Protein AF-A0A534L011-F1 (afdb_monomer)

Foldseek 3Di:
DDDDPPCPDDPDFPDDPVLCVVLCLQWAALDDDPVCVVQFDDADPVSITGGDRVVVRVVLLVVLLVLLVDQQALAEEEAADLLLLQLSVVLNVLSVHHYDRHDDDPCLDPPPPDPNNDPRNPDYDDDDDPTSLSSLVSSLSSSQSNCVSNVVDVDPVPSPDDSVSSGRDD

pLDDT: mean 78.32, std 14.65, range [31.16, 92.25]

Radius of gyration: 17.61 Å; Cα contacts (8 Å, |Δi|>4): 223; chains: 1; bounding box: 36×36×62 Å

Secondary structure (DSSP, 8-state):
-----------S-SS-HHHHHHTTTTB--S---GGGGGGEEEE-TTSPEEEPHHHHHHHHHHHHHHHTTS-GGGEEEEE-SHHHHHHHHHHHHHHT-EEEESPPPTTTTT-TTSTT------EE-----S-HHHHHHHHHHHHHHHHHHTTS--STTS----HHHHSPP-

Nearest PDB structures (foldseek):
  7zai-assembly1_B  TM=9.310E-01  e=1.476E-15  Pyrococcus abyssi GE5
  6tmf-assembly1_B  TM=9.357E-01  e=4.660E-15  Thermococcus celer Vu 13 = JCM 8558
  6th6-assembly1_Ab  TM=9.345E-01  e=8.058E-15  Thermococcus kodakarensis KOD1
  1vi6-assembly2_C  TM=8.770E-01  e=7.222E-15  Archaeoglobus fulgidus
  8hl3-assembly1_AS2P  TM=8.915E-01  e=1.241E-12  Sulfolobus acidocaldarius DSM 639

Mean predicted aligned error: 8.72 Å

Solvent-accessible surface area (backbone atoms only — not comparable to full-atom values): 10069 Å² total; per-residue (Å²): 133,88,78,80,82,80,85,71,89,72,88,73,71,96,56,66,66,67,56,46,60,72,34,45,64,37,64,58,51,75,75,84,58,82,88,51,53,86,49,50,67,49,74,46,95,89,49,34,33,28,42,40,62,71,61,50,49,53,49,49,54,52,51,13,55,54,56,40,76,52,63,39,75,31,30,41,42,61,21,64,50,74,53,38,24,48,21,45,50,52,39,18,64,74,60,54,28,42,67,46,67,33,86,81,61,88,44,36,78,78,35,84,88,44,94,70,42,51,80,70,66,80,45,76,64,87,77,85,69,96,42,47,50,27,39,7,46,52,41,48,51,41,44,53,44,24,36,42,60,61,64,79,41,94,53,84,81,77,60,85,77,55,54,70,77,25,36,45,79,134

Sequence (170 aa):
MMQEEEQTGVQGLLVPEDVYLTSGVHIGTQQKSADMKPFIYKVRIDGLYVLDIKKTDTRIREAAKFLARFKPENILVVAARQYGQKPARLFAKNLGAKVLAGRFVPGTLTNPNLPEFMDDVDLVVPTNNKGRRALATVYWLLTREVLKARGAVKSDEEFTFTIDDYEASL

Structure (mmCIF, N/CA/C/O backbone):
data_AF-A0A534L011-F1
#
_entry.id   AF-A0A534L011-F1
#
loop_
_atom_site.group_PDB
_atom_site.id
_atom_site.type_symbol
_atom_site.label_atom_id
_atom_site.label_alt_id
_atom_site.label_comp_id
_atom_site.label_asym_id
_atom_site.label_entity_id
_atom_site.label_seq_id
_atom_site.pdbx_PDB_ins_code
_atom_site.Cartn_x
_atom_site.Cartn_y
_atom_site.Cartn_z
_atom_site.occupancy
_atom_site.B_iso_or_equiv
_atom_site.auth_seq_id
_atom_site.auth_comp_id
_atom_site.auth_asym_id
_atom_site.auth_atom_id
_atom_site.pdbx_PDB_model_num
ATOM 1 N N . MET A 1 1 ? -15.448 -6.230 -36.939 1.00 34.44 1 MET A N 1
ATOM 2 C CA . MET A 1 1 ? -16.449 -6.856 -36.053 1.00 34.44 1 MET A CA 1
ATOM 3 C C . MET A 1 1 ? -15.715 -7.395 -34.845 1.00 34.44 1 MET A C 1
ATOM 5 O O . MET A 1 1 ? -14.779 -8.150 -35.061 1.00 34.44 1 MET A O 1
ATOM 9 N N . MET A 1 2 ? -16.177 -6.998 -33.651 1.00 37.44 2 MET A N 1
ATOM 10 C CA . MET A 1 2 ? -15.820 -7.509 -32.314 1.00 37.44 2 MET A CA 1
ATOM 11 C C . MET A 1 2 ? -14.373 -7.184 -31.880 1.00 37.44 2 MET A C 1
ATOM 13 O O . MET A 1 2 ? -13.433 -7.504 -32.592 1.00 37.44 2 MET A O 1
ATOM 17 N N . GLN A 1 3 ? -14.097 -6.523 -30.756 1.00 31.53 3 GLN A N 1
ATOM 18 C CA . GLN A 1 3 ? -14.821 -6.395 -29.479 1.00 31.53 3 GLN A CA 1
ATOM 19 C C . GLN A 1 3 ? -14.619 -4.950 -28.974 1.00 31.53 3 GLN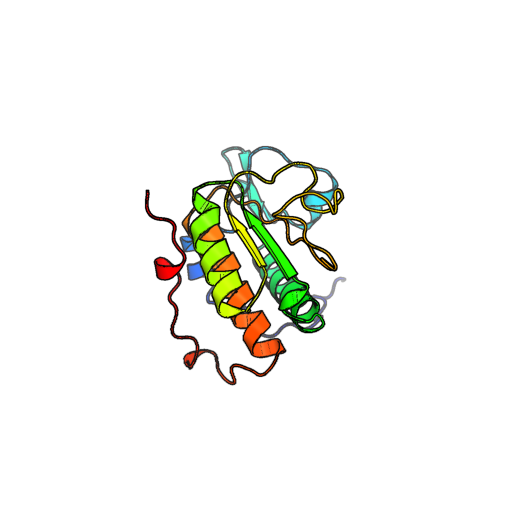 A C 1
ATOM 21 O O . GLN A 1 3 ? -13.497 -4.454 -28.973 1.00 31.53 3 GLN A O 1
ATOM 26 N N . GLU A 1 4 ? -15.677 -4.149 -28.841 1.00 31.16 4 GLU A N 1
ATOM 27 C CA . GLU A 1 4 ? -16.320 -3.868 -27.544 1.00 31.16 4 GLU A CA 1
ATOM 28 C C . GLU A 1 4 ? -15.291 -3.581 -26.443 1.00 31.16 4 GLU A C 1
ATOM 30 O O . GLU A 1 4 ? -14.843 -4.473 -25.727 1.00 31.16 4 GLU A O 1
ATOM 35 N N . GLU A 1 5 ? -14.908 -2.304 -26.328 1.00 34.19 5 GLU A N 1
ATOM 36 C CA . GLU A 1 5 ? -14.330 -1.781 -25.096 1.00 34.19 5 GLU A CA 1
ATOM 37 C C . GLU A 1 5 ? -15.369 -1.974 -23.992 1.00 34.19 5 GLU A C 1
ATOM 39 O O . GLU A 1 5 ? -16.386 -1.281 -23.934 1.00 34.19 5 GLU A O 1
ATOM 44 N N . GLU A 1 6 ? -15.121 -2.966 -23.146 1.00 32.94 6 GLU A N 1
ATOM 45 C CA . GLU A 1 6 ? -15.883 -3.226 -21.937 1.00 32.94 6 GLU A CA 1
ATOM 46 C C . GLU A 1 6 ? -15.827 -1.974 -21.048 1.00 32.94 6 GLU A C 1
ATOM 48 O O . GLU A 1 6 ? -14.868 -1.714 -20.318 1.00 32.94 6 GLU A O 1
ATOM 53 N N . GLN A 1 7 ? -16.879 -1.161 -21.137 1.00 33.47 7 GLN A N 1
ATOM 54 C CA . GLN A 1 7 ? -17.210 -0.134 -20.162 1.00 33.47 7 GLN A CA 1
ATOM 55 C C . GLN A 1 7 ? -17.638 -0.821 -18.859 1.00 33.47 7 GLN A C 1
ATOM 57 O O . GLN A 1 7 ? -18.815 -0.877 -18.518 1.00 33.47 7 GLN A O 1
ATOM 62 N N . THR A 1 8 ? -16.679 -1.339 -18.097 1.00 32.38 8 THR A N 1
ATOM 63 C CA . THR A 1 8 ? -16.885 -1.651 -16.679 1.00 32.38 8 THR A CA 1
ATOM 64 C C . THR A 1 8 ? -16.285 -0.515 -15.867 1.00 32.38 8 THR A C 1
ATOM 66 O O . THR A 1 8 ? -15.074 -0.298 -15.861 1.00 32.38 8 THR A O 1
ATOM 69 N N . GLY A 1 9 ? -17.165 0.286 -15.271 1.00 34.78 9 GLY A N 1
ATOM 70 C CA . GLY A 1 9 ? -16.861 1.633 -14.819 1.00 34.78 9 GLY A CA 1
ATOM 71 C C . GLY A 1 9 ? -15.813 1.732 -13.713 1.00 34.78 9 GLY A C 1
ATOM 72 O O . GLY A 1 9 ? -15.981 1.185 -12.627 1.00 34.78 9 GLY A O 1
ATOM 73 N N . VAL A 1 10 ? -14.810 2.577 -13.958 1.00 39.94 10 VAL A N 1
ATOM 74 C CA . VAL A 1 10 ? -14.165 3.398 -12.932 1.00 39.94 10 VAL A CA 1
ATOM 75 C C . VAL A 1 10 ? -13.888 4.778 -13.543 1.00 39.94 10 VAL A C 1
ATOM 77 O O . VAL A 1 10 ? -13.119 4.909 -14.491 1.00 39.94 10 VAL A O 1
ATOM 80 N N . GLN A 1 11 ? -14.557 5.808 -13.017 1.00 50.12 11 GLN A N 1
ATOM 81 C CA . GLN A 1 11 ? -14.254 7.219 -13.277 1.00 50.12 11 GLN A CA 1
ATOM 82 C C . GLN A 1 11 ? -12.802 7.523 -12.894 1.00 50.12 11 GLN A C 1
ATOM 84 O O . GLN A 1 11 ? -12.472 7.387 -11.714 1.00 50.12 11 GLN A O 1
ATOM 89 N N . GLY A 1 12 ? -12.005 7.981 -13.868 1.00 70.56 12 GLY A N 1
ATOM 90 C CA . GLY A 1 12 ? -10.705 8.638 -13.679 1.00 70.56 12 GLY A CA 1
ATOM 91 C C . GLY A 1 12 ? -9.622 7.823 -12.956 1.00 70.56 12 GLY A C 1
ATOM 92 O O . GLY A 1 12 ? -9.888 6.863 -12.238 1.00 70.56 12 GLY A O 1
ATOM 93 N N . LEU A 1 13 ? -8.362 8.222 -13.129 1.00 78.69 13 LEU A N 1
ATOM 94 C CA . LEU A 1 13 ? -7.280 7.781 -12.242 1.00 78.69 13 LEU A CA 1
ATOM 95 C C . LEU A 1 13 ? -7.417 8.495 -10.886 1.00 78.69 13 LEU A C 1
ATOM 97 O O . LEU A 1 13 ? -7.843 9.650 -10.846 1.00 78.69 13 LEU A O 1
ATOM 101 N N . LEU A 1 14 ? -7.020 7.852 -9.780 1.00 79.62 14 LEU A N 1
ATOM 102 C CA . LEU A 1 14 ? -7.016 8.468 -8.440 1.00 79.62 14 LEU A CA 1
ATOM 103 C C . LEU A 1 14 ? -6.107 9.704 -8.344 1.00 79.62 14 LEU A C 1
ATOM 105 O O . LEU A 1 14 ? -6.278 10.535 -7.448 1.00 79.62 14 LEU A O 1
ATOM 109 N N . VAL A 1 15 ? -5.102 9.769 -9.214 1.00 84.19 15 VAL A N 1
ATOM 110 C CA . VAL A 1 15 ? -4.083 10.817 -9.332 1.00 84.19 15 VAL A CA 1
ATOM 111 C C . VAL A 1 15 ? -3.687 10.914 -10.810 1.00 84.19 15 VAL A C 1
ATOM 113 O O . VAL A 1 15 ? -3.763 9.894 -11.502 1.00 84.19 15 VAL A O 1
ATOM 116 N N . PRO A 1 16 ? -3.246 12.083 -11.315 1.00 87.69 16 PRO A N 1
ATOM 117 C CA . PRO A 1 16 ? -2.699 12.196 -12.664 1.00 87.69 16 PRO A CA 1
ATOM 118 C C . PRO A 1 16 ? -1.641 11.130 -12.979 1.00 87.69 16 PRO A C 1
ATOM 120 O O . PRO A 1 16 ? -0.833 10.758 -12.122 1.00 87.69 16 PRO A O 1
ATOM 123 N N . GLU A 1 17 ? -1.627 10.661 -14.228 1.00 84.81 17 GLU A N 1
ATOM 124 C CA . GLU A 1 17 ? -0.711 9.611 -14.696 1.00 84.81 17 GLU A CA 1
ATOM 125 C C . GLU A 1 17 ? 0.763 9.985 -14.466 1.00 84.81 17 GLU A C 1
ATOM 127 O O . GLU A 1 17 ? 1.568 9.140 -14.070 1.00 84.81 17 GLU A O 1
ATOM 132 N N . ASP A 1 18 ? 1.089 11.272 -14.588 1.00 85.81 18 ASP A N 1
ATOM 133 C CA . ASP A 1 18 ? 2.429 11.821 -14.368 1.00 85.81 18 ASP A CA 1
ATOM 134 C C . ASP A 1 18 ? 2.991 11.498 -12.980 1.00 85.81 18 ASP A C 1
ATOM 136 O O . ASP A 1 18 ? 4.191 11.252 -12.835 1.00 85.81 18 ASP A O 1
ATOM 140 N N . VAL A 1 19 ? 2.142 11.435 -11.950 1.00 86.69 19 VAL A N 1
ATOM 141 C CA . VAL A 1 19 ? 2.580 11.102 -10.587 1.00 86.69 19 VAL A CA 1
ATOM 142 C C . VAL A 1 19 ? 2.937 9.621 -10.490 1.00 86.69 19 VAL A C 1
ATOM 144 O O . VAL A 1 19 ? 3.980 9.274 -9.939 1.00 86.69 19 VAL A O 1
ATOM 147 N N . TYR A 1 20 ? 2.141 8.732 -11.091 1.00 84.44 20 TYR A N 1
ATOM 148 C CA . TYR A 1 20 ? 2.458 7.300 -11.144 1.00 84.44 20 TYR A CA 1
ATOM 149 C C . TYR A 1 20 ? 3.746 7.016 -11.931 1.00 84.44 20 TYR A C 1
ATOM 151 O O . TYR A 1 20 ? 4.524 6.118 -11.571 1.00 84.44 20 TYR A O 1
ATOM 159 N N . LEU A 1 21 ? 3.989 7.788 -12.993 1.00 86.19 21 LEU A N 1
ATOM 160 C CA . LEU A 1 21 ? 5.210 7.711 -13.788 1.00 86.19 21 LEU A CA 1
ATOM 161 C C . LEU A 1 21 ? 6.424 8.228 -13.006 1.00 86.19 21 LEU A C 1
ATOM 163 O O . LEU A 1 21 ? 7.421 7.510 -12.906 1.00 86.19 21 LEU A O 1
ATOM 167 N N . THR A 1 22 ? 6.313 9.403 -12.382 1.00 87.19 22 THR A N 1
ATOM 168 C CA . THR A 1 22 ? 7.383 10.044 -11.595 1.00 87.19 22 THR A CA 1
ATOM 169 C C . THR A 1 22 ? 7.773 9.219 -10.371 1.00 87.19 22 THR A C 1
ATOM 171 O O . THR A 1 22 ? 8.956 9.072 -10.062 1.00 87.19 22 THR A O 1
ATOM 174 N N . SER A 1 23 ? 6.796 8.617 -9.692 1.00 83.12 23 SER A N 1
ATOM 175 C CA . SER A 1 23 ? 7.036 7.759 -8.528 1.00 83.12 23 SER A CA 1
ATOM 176 C C . SER A 1 23 ? 7.617 6.387 -8.886 1.00 83.12 23 SER A C 1
ATOM 178 O O . SER A 1 23 ? 8.041 5.651 -7.992 1.00 83.12 23 SER A O 1
ATOM 180 N N . GLY A 1 24 ? 7.647 6.022 -10.174 1.00 84.94 24 GLY A N 1
ATOM 181 C CA . GLY A 1 24 ? 8.220 4.763 -10.652 1.00 84.94 24 GLY A CA 1
ATOM 182 C C . GLY A 1 24 ? 7.379 3.522 -10.338 1.00 84.94 24 GLY A C 1
ATOM 183 O O . GLY A 1 24 ? 7.918 2.418 -10.324 1.00 84.94 24 GLY A O 1
ATOM 184 N N . VAL A 1 25 ? 6.069 3.672 -10.100 1.00 84.06 25 VAL A N 1
ATOM 185 C CA . VAL A 1 25 ? 5.163 2.556 -9.741 1.00 84.06 25 VAL A CA 1
ATOM 186 C C . VAL A 1 25 ? 5.044 1.529 -10.876 1.00 84.06 25 VAL A C 1
ATOM 188 O O . VAL A 1 25 ? 4.914 0.333 -10.636 1.00 84.06 25 VAL A O 1
ATOM 191 N N . HIS A 1 26 ? 5.147 1.989 -12.122 1.00 85.06 26 HIS A N 1
ATOM 192 C CA . HIS A 1 26 ? 5.033 1.166 -13.327 1.00 85.06 26 HIS A CA 1
ATOM 193 C C . HIS A 1 26 ? 6.286 0.323 -13.637 1.00 85.06 26 HIS A C 1
ATOM 195 O O . HIS A 1 26 ? 6.245 -0.527 -14.530 1.00 85.06 26 HIS A O 1
ATOM 201 N N . ILE A 1 27 ? 7.415 0.571 -12.959 1.00 87.44 27 ILE A N 1
ATOM 202 C CA . ILE A 1 27 ? 8.691 -0.098 -13.239 1.00 87.44 27 ILE A CA 1
ATOM 203 C C . ILE A 1 27 ? 8.737 -1.436 -12.491 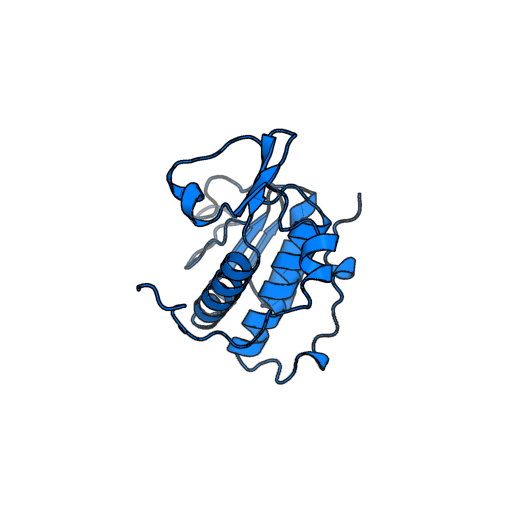1.00 87.44 27 ILE A C 1
ATOM 205 O O . ILE A 1 27 ? 8.844 -1.480 -11.265 1.00 87.44 27 ILE A O 1
ATOM 209 N N . GLY A 1 28 ? 8.672 -2.536 -13.242 1.00 85.00 28 GLY A N 1
ATOM 210 C CA . GLY A 1 28 ? 8.785 -3.895 -12.723 1.00 85.00 28 GLY A CA 1
ATOM 211 C C . GLY A 1 28 ? 10.225 -4.411 -12.651 1.00 85.00 28 GLY A C 1
ATOM 212 O O . GLY A 1 28 ? 11.199 -3.661 -12.630 1.00 85.00 28 GLY A O 1
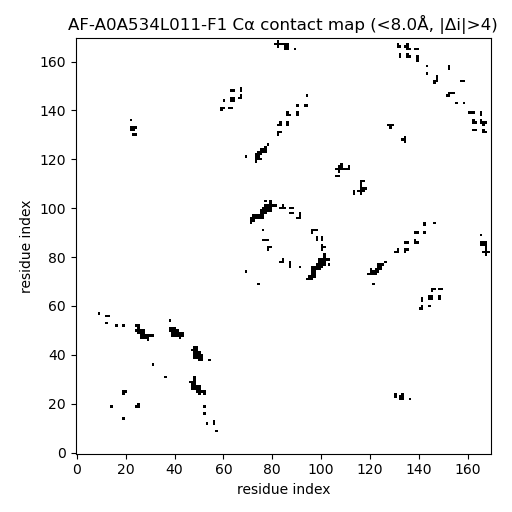ATOM 213 N N . THR A 1 29 ? 10.366 -5.733 -12.591 1.00 87.06 29 THR A N 1
ATOM 214 C CA . THR A 1 29 ? 11.661 -6.430 -12.621 1.00 87.06 29 THR A CA 1
ATOM 215 C C . THR A 1 29 ? 11.873 -7.108 -13.978 1.00 87.06 29 THR A C 1
ATOM 217 O O . THR A 1 29 ? 11.041 -6.991 -14.872 1.00 87.06 29 THR A O 1
ATOM 220 N N . GLN A 1 30 ? 12.998 -7.806 -14.150 1.00 88.00 30 GLN A N 1
ATOM 221 C CA . GLN A 1 30 ? 13.276 -8.633 -15.334 1.00 88.00 30 GLN A CA 1
ATOM 222 C C . GLN A 1 30 ? 12.677 -10.047 -15.240 1.00 88.00 30 GLN A C 1
ATOM 224 O O . GLN A 1 30 ? 12.706 -10.802 -16.207 1.00 88.00 30 GLN A O 1
ATOM 229 N N . GLN A 1 31 ? 12.158 -10.434 -14.073 1.00 88.44 31 GLN A N 1
ATOM 230 C CA . GLN A 1 31 ? 11.601 -11.764 -13.830 1.00 88.44 31 GLN A CA 1
ATOM 231 C C . GLN A 1 31 ? 10.074 -11.685 -13.840 1.00 88.44 31 GLN A C 1
ATOM 233 O O . GLN A 1 31 ? 9.499 -10.742 -13.297 1.00 88.44 31 GLN A O 1
ATOM 238 N N . LYS A 1 32 ? 9.415 -12.680 -14.441 1.00 85.31 32 LYS A N 1
ATOM 239 C CA . LYS A 1 32 ? 7.949 -12.786 -14.462 1.00 85.31 32 LYS A CA 1
ATOM 240 C C . LYS A 1 32 ? 7.489 -14.134 -13.924 1.00 85.31 32 LYS A C 1
ATOM 242 O O . LYS A 1 32 ? 8.100 -15.158 -14.214 1.00 85.31 32 LYS A O 1
ATOM 247 N N . SER A 1 33 ? 6.359 -14.118 -13.229 1.00 88.56 33 SER A N 1
ATOM 248 C CA . SER A 1 33 ? 5.601 -15.316 -12.854 1.00 88.56 33 SER A CA 1
ATOM 249 C C . SER A 1 33 ? 4.383 -15.476 -13.767 1.00 88.56 33 SER A C 1
ATOM 251 O O . SER A 1 33 ? 3.946 -14.508 -14.396 1.00 88.56 33 SER A O 1
ATOM 253 N N . ALA A 1 34 ? 3.823 -16.686 -13.848 1.00 89.75 34 ALA A N 1
ATOM 254 C CA . ALA A 1 34 ? 2.644 -16.960 -14.674 1.00 89.75 34 ALA A CA 1
ATOM 255 C C . ALA A 1 34 ? 1.433 -16.110 -14.254 1.00 89.75 34 ALA A C 1
ATOM 257 O O . ALA A 1 34 ? 0.796 -15.499 -15.111 1.00 89.75 34 ALA A O 1
ATOM 258 N N . ASP A 1 35 ? 1.206 -15.980 -12.948 1.00 85.81 35 ASP A N 1
ATOM 259 C CA . ASP A 1 35 ? 0.074 -15.236 -12.377 1.00 85.81 35 ASP A CA 1
ATOM 260 C C . ASP A 1 35 ? 0.182 -13.722 -12.581 1.00 85.81 35 ASP A C 1
ATOM 262 O O . ASP A 1 35 ? -0.815 -13.007 -12.552 1.00 85.81 35 ASP A O 1
ATOM 266 N N . MET A 1 36 ? 1.394 -13.218 -12.830 1.00 84.69 36 MET A N 1
ATOM 267 C CA . MET A 1 36 ? 1.643 -11.790 -13.042 1.00 84.69 36 MET A CA 1
ATOM 268 C C . MET A 1 36 ? 1.415 -11.348 -14.490 1.00 84.69 36 MET A C 1
ATOM 270 O O . MET A 1 36 ? 1.369 -10.147 -14.752 1.00 84.69 36 MET A O 1
ATOM 274 N N . LYS A 1 37 ? 1.236 -12.285 -15.434 1.00 85.69 37 LYS A N 1
ATOM 275 C CA . LYS A 1 37 ? 1.006 -11.977 -16.857 1.00 85.69 37 LYS A CA 1
ATOM 276 C C . LYS A 1 37 ? -0.132 -10.973 -17.097 1.00 85.69 37 LYS A C 1
ATOM 278 O O . LYS A 1 37 ? 0.091 -10.066 -17.895 1.00 85.69 37 LYS A O 1
ATOM 283 N N . PRO A 1 38 ? -1.297 -11.052 -16.420 1.00 87.19 38 PRO A N 1
ATOM 284 C CA . PRO A 1 38 ? -2.397 -10.119 -16.661 1.00 87.19 38 PRO A CA 1
ATOM 285 C C . PRO A 1 38 ? -2.081 -8.668 -16.276 1.00 87.19 38 PRO A C 1
ATOM 287 O O . PRO A 1 38 ? -2.749 -7.760 -16.761 1.00 87.19 38 PRO A O 1
ATOM 290 N N . PHE A 1 39 ? -1.095 -8.426 -15.410 1.00 86.81 39 PHE A N 1
ATOM 291 C CA . PHE A 1 39 ? -0.748 -7.086 -14.920 1.00 86.81 39 PHE A CA 1
ATOM 292 C C . PHE A 1 39 ? 0.382 -6.417 -15.713 1.00 86.81 39 PHE A C 1
ATOM 294 O O . PHE A 1 39 ? 0.674 -5.240 -15.498 1.00 86.81 39 PHE A O 1
ATOM 301 N N . ILE A 1 40 ? 1.021 -7.153 -16.625 1.00 87.75 40 ILE A N 1
ATOM 302 C CA . ILE A 1 40 ? 2.100 -6.646 -17.473 1.00 87.75 40 ILE A CA 1
ATOM 303 C C . ILE A 1 40 ? 1.481 -5.958 -18.692 1.00 87.75 40 ILE A C 1
ATOM 305 O O . ILE A 1 40 ? 0.710 -6.569 -19.426 1.00 87.75 40 ILE A O 1
ATOM 309 N N . TYR A 1 41 ? 1.854 -4.700 -18.919 1.00 86.94 41 TYR A N 1
ATOM 310 C CA . TYR A 1 41 ? 1.438 -3.925 -20.086 1.00 86.94 41 TYR A CA 1
ATOM 311 C C . TYR A 1 41 ? 2.357 -4.180 -21.284 1.00 86.94 41 TYR A C 1
ATOM 313 O O . TYR A 1 41 ? 1.910 -4.579 -22.355 1.00 86.94 41 TYR A O 1
ATOM 321 N N . LYS A 1 42 ? 3.668 -3.970 -21.103 1.00 91.12 42 LYS A N 1
ATOM 322 C CA . LYS A 1 42 ? 4.671 -4.167 -22.160 1.00 91.12 42 LYS A CA 1
ATOM 323 C C . LYS A 1 42 ? 6.040 -4.520 -21.598 1.00 91.12 42 LYS A C 1
ATOM 325 O O . LYS A 1 42 ? 6.318 -4.308 -20.419 1.00 91.12 42 LYS A O 1
ATOM 330 N N . VAL A 1 43 ? 6.913 -5.024 -22.462 1.00 92.25 43 VAL A N 1
ATOM 331 C CA . VAL A 1 43 ? 8.325 -5.283 -22.152 1.00 92.25 43 VAL A CA 1
ATOM 332 C C . VAL A 1 43 ? 9.163 -4.152 -22.749 1.00 92.25 43 VAL A C 1
ATOM 334 O O . VAL A 1 43 ? 8.961 -3.790 -23.907 1.00 92.25 43 VAL A O 1
ATOM 337 N N . ARG A 1 44 ? 10.064 -3.552 -21.963 1.00 91.12 44 ARG A N 1
ATOM 338 C CA . ARG A 1 44 ? 11.061 -2.595 -22.478 1.00 91.12 44 ARG A CA 1
ATOM 339 C C . ARG A 1 44 ? 12.204 -3.327 -23.176 1.00 91.12 44 ARG A C 1
ATOM 341 O O . ARG A 1 44 ? 12.416 -4.515 -22.957 1.00 91.12 44 ARG A O 1
ATOM 348 N N . ILE A 1 45 ? 12.979 -2.578 -23.955 1.00 89.94 45 ILE A N 1
ATOM 349 C CA . ILE A 1 45 ? 14.170 -3.072 -24.662 1.00 89.94 45 ILE A CA 1
ATOM 350 C C . ILE A 1 45 ? 15.186 -3.674 -23.670 1.00 89.94 45 ILE A C 1
ATOM 352 O O . ILE A 1 45 ? 15.771 -4.713 -23.947 1.00 89.94 45 ILE A O 1
ATOM 356 N N . ASP A 1 46 ? 15.290 -3.103 -22.466 1.00 89.06 46 ASP A N 1
ATOM 357 C CA . ASP A 1 46 ? 16.185 -3.562 -21.387 1.00 89.06 46 ASP A CA 1
ATOM 358 C C . ASP A 1 46 ? 15.724 -4.862 -20.689 1.00 89.06 46 ASP A C 1
ATOM 360 O O . ASP A 1 46 ? 16.299 -5.282 -19.680 1.00 89.06 46 ASP A O 1
ATOM 364 N N . GLY A 1 47 ? 14.621 -5.467 -21.144 1.00 87.50 47 GLY A N 1
ATOM 365 C CA . GLY A 1 47 ? 14.015 -6.650 -20.526 1.00 87.50 47 GLY A CA 1
ATOM 366 C C . GLY A 1 47 ? 13.226 -6.368 -19.241 1.00 87.50 47 GLY A C 1
ATOM 367 O O . GLY A 1 47 ? 12.762 -7.301 -18.588 1.00 87.50 47 GLY A O 1
ATOM 368 N N . LEU A 1 48 ? 13.050 -5.098 -18.863 1.00 88.19 48 LEU A N 1
ATOM 369 C CA . LEU A 1 48 ? 12.196 -4.693 -17.743 1.00 88.19 48 LEU A CA 1
ATOM 370 C C . LEU A 1 48 ? 10.715 -4.784 -18.129 1.00 88.19 48 LEU A C 1
ATOM 372 O O . LEU A 1 48 ? 10.286 -4.220 -19.140 1.00 88.19 48 LEU A O 1
ATOM 376 N N . TYR A 1 49 ? 9.921 -5.449 -17.290 1.00 88.44 49 TYR A N 1
ATOM 377 C CA . TYR A 1 49 ? 8.469 -5.476 -17.436 1.00 88.44 49 TYR A CA 1
ATOM 378 C C . TYR A 1 49 ? 7.853 -4.162 -16.945 1.00 88.44 49 TYR A C 1
ATOM 380 O O . TYR A 1 49 ? 8.170 -3.681 -15.858 1.00 88.44 49 TYR A O 1
ATOM 388 N N . VAL A 1 50 ? 6.957 -3.588 -17.746 1.00 89.19 50 VAL A N 1
ATOM 389 C CA . VAL A 1 50 ? 6.163 -2.407 -17.391 1.00 89.19 50 VAL A CA 1
ATOM 390 C C . VAL A 1 50 ? 4.779 -2.865 -16.960 1.00 89.19 50 VAL A C 1
ATOM 392 O O . VAL A 1 50 ? 4.126 -3.612 -17.690 1.00 89.19 50 VAL A O 1
ATOM 395 N N . LEU A 1 51 ? 4.343 -2.421 -15.785 1.00 87.00 51 LEU A N 1
ATOM 396 C CA . LEU A 1 51 ? 3.027 -2.732 -15.227 1.00 87.00 51 LEU A CA 1
ATOM 397 C C . LEU A 1 51 ? 1.959 -1.753 -15.722 1.00 87.00 51 LEU A C 1
ATOM 399 O O . LEU A 1 51 ? 2.253 -0.596 -16.022 1.00 87.00 51 LEU A O 1
ATOM 403 N N . ASP A 1 52 ? 0.716 -2.225 -15.782 1.00 87.69 52 ASP A N 1
ATOM 404 C CA . ASP A 1 52 ? -0.447 -1.402 -16.122 1.00 87.69 52 ASP A CA 1
ATOM 405 C C . ASP A 1 52 ? -0.911 -0.555 -14.918 1.00 87.69 52 ASP A C 1
ATOM 407 O O . ASP A 1 52 ? -1.269 -1.075 -13.851 1.00 87.69 52 ASP A O 1
ATOM 411 N N . ILE A 1 53 ? -0.924 0.767 -15.099 1.00 85.50 53 ILE A N 1
ATOM 412 C CA . ILE A 1 53 ? -1.312 1.740 -14.070 1.00 85.50 53 ILE A CA 1
ATOM 413 C C . ILE A 1 53 ? -2.818 1.668 -13.791 1.00 85.50 53 ILE A C 1
ATOM 415 O O . ILE A 1 53 ? -3.219 1.723 -12.630 1.00 85.50 53 ILE A O 1
ATOM 419 N N . LYS A 1 54 ? -3.663 1.462 -14.810 1.00 87.06 54 LYS A N 1
ATOM 420 C CA . LYS A 1 54 ? -5.128 1.426 -14.637 1.00 87.06 54 LYS A CA 1
ATOM 421 C C . LYS A 1 54 ? -5.555 0.252 -13.758 1.00 87.06 54 LYS A C 1
ATOM 423 O O . LYS A 1 54 ? -6.394 0.388 -12.865 1.00 87.06 54 LYS A O 1
ATOM 428 N N . LYS A 1 55 ? -4.925 -0.907 -13.972 1.00 85.69 55 LYS A N 1
ATOM 429 C CA . LYS A 1 55 ? -5.141 -2.101 -13.140 1.00 85.69 55 LYS A CA 1
ATOM 430 C C . LYS A 1 55 ? -4.648 -1.876 -11.715 1.00 85.69 55 LYS A C 1
ATOM 432 O O . LYS A 1 55 ? -5.326 -2.272 -10.773 1.00 85.69 55 LYS A O 1
ATOM 437 N N . THR A 1 56 ? -3.505 -1.213 -11.555 1.00 84.06 56 THR A N 1
ATOM 438 C CA . THR A 1 56 ? -2.965 -0.855 -10.236 1.00 84.06 56 THR A CA 1
ATOM 439 C C . THR A 1 56 ? -3.933 0.044 -9.463 1.00 84.06 56 THR A C 1
ATOM 441 O O . THR A 1 56 ? -4.243 -0.247 -8.310 1.00 84.06 56 THR A O 1
ATOM 444 N N . ASP A 1 57 ? -4.479 1.075 -10.108 1.00 86.06 57 ASP A N 1
ATOM 445 C CA . ASP A 1 57 ? -5.445 2.007 -9.513 1.00 86.06 57 ASP A CA 1
ATOM 446 C C . ASP A 1 57 ? -6.729 1.296 -9.051 1.00 86.06 57 ASP A C 1
ATOM 448 O O . ASP A 1 57 ? -7.158 1.427 -7.902 1.00 86.06 57 ASP A O 1
ATOM 452 N N . THR A 1 58 ? -7.275 0.436 -9.916 1.00 86.31 58 THR A N 1
ATOM 453 C CA . THR A 1 58 ? -8.466 -0.370 -9.610 1.00 86.31 58 THR A CA 1
ATOM 454 C C . THR A 1 58 ? -8.236 -1.247 -8.377 1.00 86.31 58 THR A C 1
ATOM 456 O O . THR A 1 58 ? -9.066 -1.278 -7.466 1.00 86.31 58 THR A O 1
ATOM 459 N N . ARG A 1 59 ? -7.070 -1.903 -8.289 1.00 86.75 59 ARG A N 1
ATOM 460 C CA . ARG A 1 59 ? -6.699 -2.739 -7.137 1.00 86.75 59 ARG A CA 1
ATOM 461 C C . ARG A 1 59 ? -6.507 -1.937 -5.855 1.00 86.75 59 ARG A C 1
ATOM 463 O O . ARG A 1 59 ? -6.915 -2.410 -4.798 1.00 86.75 59 ARG A O 1
ATOM 470 N N . ILE A 1 60 ? -5.934 -0.735 -5.927 1.00 85.62 60 ILE A N 1
ATOM 471 C CA . ILE A 1 60 ? -5.808 0.154 -4.761 1.00 85.62 60 ILE A CA 1
ATOM 472 C C . ILE A 1 60 ? -7.198 0.527 -4.235 1.00 85.62 60 ILE A C 1
ATOM 474 O O . ILE A 1 60 ? -7.436 0.455 -3.029 1.00 85.62 60 ILE A O 1
ATOM 478 N N . ARG A 1 61 ? -8.140 0.853 -5.127 1.00 86.75 61 ARG A N 1
ATOM 479 C CA . ARG A 1 61 ? -9.518 1.192 -4.751 1.00 86.75 61 ARG A CA 1
ATOM 480 C C . ARG A 1 61 ? -10.248 0.009 -4.108 1.00 86.75 61 ARG A C 1
ATOM 482 O O . ARG A 1 61 ? -10.934 0.180 -3.101 1.00 86.75 61 ARG A O 1
ATOM 489 N N . GLU A 1 62 ? -10.101 -1.190 -4.667 1.00 87.56 62 GLU A N 1
ATOM 490 C CA . GLU A 1 62 ? -10.648 -2.425 -4.089 1.00 87.56 62 GLU A CA 1
ATOM 491 C C . GLU A 1 62 ? -10.050 -2.720 -2.708 1.00 87.56 62 GLU A C 1
ATOM 493 O O . GLU A 1 62 ? -10.794 -2.979 -1.761 1.00 87.56 62 GLU A O 1
ATOM 498 N N . ALA A 1 63 ? -8.726 -2.617 -2.571 1.00 85.75 63 ALA A N 1
ATOM 499 C CA . ALA A 1 63 ? -8.028 -2.831 -1.308 1.00 85.75 63 ALA A CA 1
ATOM 500 C C . ALA A 1 63 ? -8.467 -1.824 -0.237 1.00 85.75 63 ALA A C 1
ATOM 502 O O . ALA A 1 63 ? -8.711 -2.210 0.904 1.00 85.75 63 ALA A O 1
ATOM 503 N N . ALA A 1 64 ? -8.638 -0.552 -0.598 1.00 87.31 64 ALA A N 1
ATOM 504 C CA . ALA A 1 64 ? -9.107 0.473 0.327 1.00 87.31 64 ALA A CA 1
ATOM 505 C C . ALA A 1 64 ? -10.542 0.212 0.811 1.00 87.31 64 ALA A C 1
ATOM 507 O O . ALA A 1 64 ? -10.813 0.270 2.011 1.00 87.31 64 ALA A O 1
ATOM 508 N N . LYS A 1 65 ? -11.452 -0.158 -0.103 1.00 88.12 65 LYS A N 1
ATOM 509 C CA . LYS A 1 65 ? -12.824 -0.568 0.246 1.00 88.12 65 LYS A CA 1
ATOM 510 C C . LYS A 1 65 ? -12.846 -1.802 1.141 1.00 88.12 65 LYS A C 1
ATOM 512 O O . LYS A 1 65 ? -13.702 -1.905 2.015 1.00 88.12 65 LYS A O 1
ATOM 517 N N . PHE A 1 66 ? -11.934 -2.742 0.913 1.00 87.06 66 PHE A N 1
ATOM 518 C CA . PHE A 1 66 ? -11.807 -3.939 1.732 1.00 87.06 66 PHE A CA 1
ATOM 519 C C . PHE A 1 66 ? -11.316 -3.596 3.145 1.00 87.06 66 PHE A C 1
ATOM 521 O O . PHE A 1 66 ? -11.964 -3.967 4.119 1.00 87.06 66 PHE A O 1
ATOM 528 N N . LEU A 1 67 ? -10.248 -2.800 3.259 1.00 85.69 67 LEU A N 1
ATOM 529 C CA . LEU A 1 67 ? -9.683 -2.324 4.529 1.00 85.69 67 LEU A CA 1
ATOM 530 C C . LEU A 1 67 ? -10.676 -1.506 5.365 1.00 85.69 67 LEU A C 1
ATOM 532 O O . LEU A 1 67 ? -10.663 -1.579 6.593 1.00 85.69 67 LEU A O 1
ATOM 536 N N . ALA A 1 68 ? -11.561 -0.751 4.715 1.00 87.38 68 ALA A N 1
ATOM 537 C CA . ALA A 1 68 ? -12.580 0.041 5.395 1.00 87.38 68 ALA A CA 1
ATOM 538 C C . ALA A 1 68 ? -13.605 -0.802 6.175 1.00 87.38 68 ALA A C 1
ATOM 540 O O . ALA A 1 68 ? -14.209 -0.287 7.111 1.00 87.38 68 ALA A O 1
ATOM 541 N N . ARG A 1 69 ? -13.782 -2.087 5.830 1.00 88.62 69 ARG A N 1
ATOM 542 C CA . ARG A 1 69 ? -14.732 -2.990 6.508 1.00 88.62 69 ARG A CA 1
ATOM 543 C C . ARG A 1 69 ? -14.242 -3.469 7.873 1.00 88.62 69 ARG A C 1
ATOM 545 O O . ARG A 1 69 ? -15.057 -3.884 8.690 1.00 88.62 69 ARG A O 1
ATOM 552 N N . PHE A 1 70 ? -12.933 -3.431 8.105 1.00 86.62 70 PHE A N 1
ATOM 553 C CA . PHE A 1 70 ? -12.316 -3.927 9.329 1.00 86.62 70 PHE A CA 1
ATOM 554 C C . PHE A 1 70 ? -12.042 -2.791 10.307 1.00 86.62 70 PHE A C 1
ATOM 556 O O . PHE A 1 70 ? -11.749 -1.653 9.912 1.00 86.62 70 PHE A O 1
ATOM 563 N N . LYS A 1 71 ? -12.098 -3.118 11.601 1.00 85.50 71 LYS A N 1
ATOM 564 C CA . LYS A 1 71 ? -11.708 -2.198 12.669 1.00 85.50 71 LYS A CA 1
ATOM 565 C C . LYS A 1 71 ? -10.204 -1.910 12.576 1.00 85.50 71 LYS A C 1
ATOM 567 O O . LYS A 1 71 ? -9.439 -2.828 12.290 1.00 85.50 71 LYS A O 1
ATOM 572 N N . PRO A 1 72 ? -9.757 -0.664 12.807 1.00 83.12 72 PRO A N 1
ATOM 573 C CA . PRO A 1 72 ? -8.342 -0.325 12.687 1.00 83.12 72 PRO A CA 1
ATOM 574 C C . PRO A 1 72 ? -7.422 -1.101 13.637 1.00 83.12 72 PRO A C 1
ATOM 576 O O . PRO A 1 72 ? -6.313 -1.445 13.245 1.00 83.12 72 PRO A O 1
ATOM 579 N N . GLU A 1 73 ? -7.903 -1.429 14.835 1.00 83.81 73 GLU A N 1
ATOM 580 C CA . GLU A 1 73 ? -7.161 -2.165 15.870 1.00 83.81 73 GLU A CA 1
ATOM 581 C C . GLU A 1 73 ? -6.761 -3.587 15.437 1.00 83.81 73 GLU A C 1
ATOM 583 O O . GLU A 1 73 ? -5.720 -4.090 15.866 1.00 83.81 73 GLU A O 1
ATOM 588 N N . ASN A 1 74 ? -7.546 -4.190 14.537 1.00 84.19 74 ASN A N 1
ATOM 589 C CA . ASN A 1 74 ? -7.345 -5.545 14.013 1.00 84.19 74 ASN A CA 1
ATOM 590 C C . ASN A 1 74 ? -6.427 -5.579 12.778 1.00 84.19 74 ASN A C 1
ATOM 592 O O . ASN A 1 74 ? -6.195 -6.630 12.177 1.00 84.19 74 ASN A O 1
ATOM 596 N N . ILE A 1 75 ? -5.928 -4.420 12.341 1.00 84.50 75 ILE A N 1
ATOM 597 C CA . ILE A 1 75 ? -5.046 -4.315 11.181 1.00 84.50 75 ILE A CA 1
ATOM 598 C C . ILE A 1 75 ? -3.602 -4.288 11.672 1.00 84.50 75 ILE A C 1
ATOM 600 O O . ILE A 1 75 ? -3.216 -3.422 12.461 1.00 84.50 75 ILE A O 1
ATOM 604 N N . LEU A 1 76 ? -2.788 -5.208 11.148 1.00 84.62 76 LEU A N 1
ATOM 605 C CA . LEU A 1 76 ? -1.350 -5.246 11.386 1.00 84.62 76 LEU A CA 1
ATOM 606 C C . LEU A 1 76 ? -0.583 -4.905 10.110 1.00 84.62 76 LEU A C 1
ATOM 608 O O . LEU A 1 76 ? -0.658 -5.597 9.093 1.00 84.62 76 LEU A O 1
ATOM 612 N N . VAL A 1 77 ? 0.222 -3.853 10.191 1.00 83.94 77 VAL A N 1
ATOM 613 C CA . VAL A 1 77 ? 1.081 -3.401 9.099 1.00 83.94 77 VAL A CA 1
ATOM 614 C C . VAL A 1 77 ? 2.509 -3.843 9.388 1.00 83.94 77 VAL A C 1
ATOM 616 O O . VAL A 1 77 ? 3.105 -3.432 10.383 1.00 83.94 77 VAL A O 1
ATOM 619 N N . VAL A 1 78 ? 3.083 -4.669 8.512 1.00 83.50 78 VAL A N 1
ATOM 620 C CA . VAL A 1 78 ? 4.453 -5.180 8.668 1.00 83.50 78 VAL A CA 1
ATOM 621 C C . VAL A 1 78 ? 5.334 -4.660 7.542 1.00 83.50 78 VAL A C 1
ATOM 623 O O . VAL A 1 78 ? 5.008 -4.798 6.365 1.00 83.50 78 VAL A O 1
ATOM 626 N N . ALA A 1 79 ? 6.487 -4.097 7.897 1.00 82.69 79 ALA A N 1
ATOM 627 C CA . ALA A 1 79 ? 7.483 -3.656 6.929 1.00 82.69 79 ALA A CA 1
ATOM 628 C C . ALA A 1 79 ? 8.896 -3.989 7.413 1.00 82.69 79 ALA A C 1
ATOM 630 O O . ALA A 1 79 ? 9.449 -3.312 8.277 1.00 82.69 79 ALA A O 1
ATOM 631 N N . ALA A 1 80 ? 9.506 -5.015 6.816 1.00 82.31 80 ALA A N 1
ATOM 632 C CA . ALA A 1 80 ? 10.869 -5.420 7.161 1.00 82.31 80 ALA A CA 1
ATOM 633 C C . ALA A 1 80 ? 11.942 -4.521 6.527 1.00 82.31 80 ALA A C 1
ATOM 635 O O . ALA A 1 80 ? 12.972 -4.239 7.138 1.00 82.31 80 ALA A O 1
ATOM 636 N N . ARG A 1 81 ? 11.710 -4.046 5.298 1.00 82.06 81 ARG A N 1
ATOM 637 C CA . ARG A 1 81 ? 12.687 -3.232 4.560 1.00 82.06 81 ARG A CA 1
ATOM 638 C C . ARG A 1 81 ? 12.774 -1.818 5.118 1.00 82.06 81 ARG A C 1
ATOM 640 O O . ARG A 1 81 ? 11.742 -1.185 5.302 1.00 82.06 81 ARG A O 1
ATOM 647 N N . GLN A 1 82 ? 13.992 -1.290 5.238 1.00 85.25 82 GLN A N 1
ATOM 648 C CA . GLN A 1 82 ? 14.266 0.066 5.732 1.00 85.25 82 GLN A CA 1
ATOM 649 C C . GLN A 1 82 ? 13.441 1.144 5.007 1.00 85.25 82 GLN A C 1
ATOM 651 O O . GLN A 1 82 ? 12.779 1.950 5.652 1.00 85.25 82 GLN A O 1
ATOM 656 N N . TYR A 1 83 ? 13.367 1.085 3.672 1.00 86.00 83 TYR A N 1
ATOM 657 C CA . TYR A 1 83 ? 12.580 2.036 2.872 1.00 86.00 83 TYR A CA 1
ATOM 658 C C . TYR A 1 83 ? 11.069 1.980 3.138 1.00 86.00 83 TYR A C 1
ATOM 660 O O . TYR A 1 83 ? 10.370 2.960 2.908 1.00 86.00 83 TYR A O 1
ATOM 668 N N . GLY A 1 84 ? 10.558 0.839 3.609 1.00 81.62 84 GLY A N 1
ATOM 669 C CA . GLY A 1 84 ? 9.140 0.640 3.910 1.00 81.62 84 GLY A CA 1
ATOM 670 C C . GLY A 1 84 ? 8.758 0.950 5.348 1.00 81.62 84 GLY A C 1
ATOM 671 O O . GLY A 1 84 ? 7.574 1.094 5.629 1.00 81.62 84 GLY A O 1
ATOM 672 N N . GLN A 1 85 ? 9.726 1.084 6.256 1.00 86.25 85 GLN A N 1
ATOM 673 C CA . GLN A 1 85 ? 9.445 1.288 7.678 1.00 86.25 85 GLN A CA 1
ATOM 674 C C . GLN A 1 85 ? 8.770 2.638 7.943 1.00 86.25 85 GLN A C 1
ATOM 676 O O . GLN A 1 85 ? 7.772 2.686 8.659 1.00 86.25 85 GLN A O 1
ATOM 681 N N . LYS A 1 86 ? 9.275 3.729 7.350 1.00 88.44 86 LYS A N 1
ATOM 682 C CA . LYS A 1 86 ? 8.689 5.070 7.512 1.00 88.44 86 LYS A CA 1
ATOM 683 C C . LYS A 1 86 ? 7.253 5.164 6.963 1.00 88.44 86 LYS A C 1
ATOM 685 O O . LYS A 1 86 ? 6.374 5.525 7.747 1.00 88.44 86 LYS A O 1
ATOM 690 N N . PRO A 1 87 ? 6.964 4.798 5.695 1.00 87.81 87 PRO A N 1
ATOM 691 C CA . PRO A 1 87 ? 5.602 4.886 5.170 1.00 87.81 87 PRO A CA 1
ATOM 692 C C . PRO A 1 87 ? 4.630 3.945 5.893 1.00 87.81 87 PRO A C 1
ATOM 694 O O . PRO A 1 87 ? 3.493 4.335 6.142 1.00 87.81 87 PRO A O 1
ATOM 697 N N . ALA A 1 88 ? 5.075 2.755 6.319 1.00 85.88 88 ALA A N 1
ATOM 698 C CA . ALA A 1 88 ? 4.251 1.846 7.117 1.00 85.88 88 ALA A CA 1
ATOM 699 C C . ALA A 1 88 ? 3.880 2.434 8.489 1.00 85.88 88 ALA A C 1
ATOM 701 O O . ALA A 1 88 ? 2.729 2.330 8.906 1.00 85.88 88 ALA A O 1
ATOM 702 N N . ARG A 1 89 ? 4.828 3.086 9.180 1.00 88.00 89 ARG A N 1
ATOM 703 C CA . ARG A 1 89 ? 4.566 3.765 10.463 1.00 88.00 89 ARG A CA 1
ATOM 704 C C . ARG A 1 89 ? 3.570 4.910 10.310 1.00 88.00 89 ARG A C 1
ATOM 706 O O . ARG A 1 89 ? 2.673 5.036 11.136 1.00 88.00 89 ARG A O 1
ATOM 713 N N . LEU A 1 90 ? 3.714 5.725 9.265 1.00 88.69 90 LEU A N 1
ATOM 714 C CA . LEU A 1 90 ? 2.798 6.838 8.999 1.00 88.69 90 LEU A CA 1
ATOM 715 C C . LEU A 1 90 ? 1.398 6.349 8.632 1.00 88.69 90 LEU A C 1
ATOM 717 O O . LEU A 1 90 ? 0.416 6.829 9.189 1.00 88.69 90 LEU A O 1
ATOM 721 N N . PHE A 1 91 ? 1.309 5.339 7.766 1.00 86.88 91 PHE A N 1
ATOM 722 C CA . PHE A 1 91 ? 0.046 4.691 7.428 1.00 86.88 91 PHE A CA 1
ATOM 723 C C . PHE A 1 91 ? -0.657 4.150 8.682 1.00 86.88 91 PHE A C 1
ATOM 725 O O . PHE A 1 91 ? -1.824 4.452 8.921 1.00 86.88 91 PHE A O 1
ATOM 732 N N . ALA A 1 92 ? 0.066 3.411 9.525 1.00 86.94 92 ALA A N 1
ATOM 733 C CA . ALA A 1 92 ? -0.491 2.852 10.749 1.00 86.94 92 ALA A CA 1
ATOM 734 C C . ALA A 1 92 ? -0.931 3.933 11.745 1.00 86.94 92 ALA A C 1
ATOM 736 O O . ALA A 1 92 ? -2.025 3.838 12.294 1.00 86.94 92 ALA A O 1
ATOM 737 N N . LYS A 1 93 ? -0.139 5.000 11.912 1.00 87.81 93 LYS A N 1
ATOM 738 C CA . LYS A 1 93 ? -0.495 6.154 12.750 1.00 87.81 93 LYS A CA 1
ATOM 739 C C . LYS A 1 93 ? -1.787 6.826 12.280 1.00 87.81 93 LYS A C 1
ATOM 741 O O . LYS A 1 93 ? -2.620 7.169 13.110 1.00 87.81 93 LYS A O 1
ATOM 746 N N . ASN A 1 94 ? -1.959 6.984 10.969 1.00 87.88 94 ASN A N 1
ATOM 747 C CA . ASN A 1 94 ? -3.122 7.656 1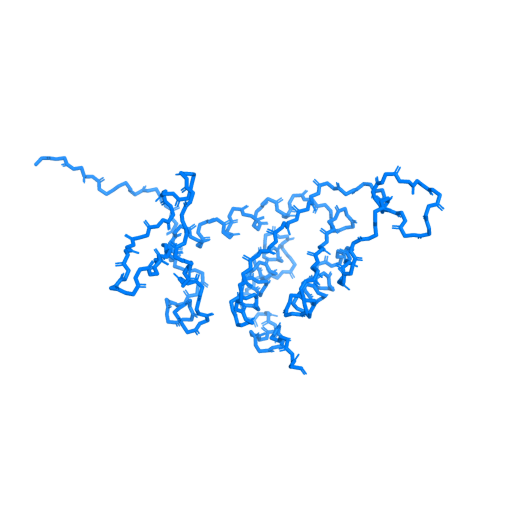0.392 1.00 87.88 94 ASN A CA 1
ATOM 748 C C . ASN A 1 94 ? -4.388 6.794 10.442 1.00 87.88 94 ASN A C 1
ATOM 750 O O . ASN A 1 94 ? -5.482 7.323 10.616 1.00 87.88 94 ASN A O 1
ATOM 754 N N . LEU A 1 95 ? -4.256 5.471 10.310 1.00 85.00 95 LEU A N 1
ATOM 755 C CA . LEU A 1 95 ? -5.392 4.560 10.449 1.00 85.00 95 LEU A CA 1
ATOM 756 C C . LEU A 1 95 ? -5.722 4.225 11.909 1.00 85.00 95 LEU A C 1
ATOM 758 O O . LEU A 1 95 ? -6.855 3.826 12.165 1.00 85.00 95 LEU A O 1
ATOM 762 N N . GLY A 1 96 ? -4.763 4.338 12.832 1.00 85.31 96 GLY A N 1
ATOM 763 C CA . GLY A 1 96 ? -4.855 3.768 14.181 1.00 85.31 96 GLY A CA 1
ATOM 764 C C . GLY A 1 96 ? -4.580 2.258 14.219 1.00 85.31 96 GLY A C 1
ATOM 765 O O . GLY A 1 96 ? -5.140 1.554 15.051 1.00 85.31 96 GLY A O 1
ATOM 766 N N . ALA A 1 97 ? -3.770 1.752 13.287 1.00 85.25 97 ALA A N 1
ATOM 767 C CA . ALA A 1 97 ? -3.440 0.333 13.156 1.00 85.25 97 ALA A CA 1
ATOM 768 C C . ALA A 1 97 ? -2.163 -0.049 13.927 1.00 85.25 97 ALA A C 1
ATOM 770 O O . ALA A 1 97 ? -1.296 0.793 14.180 1.00 85.25 97 ALA A O 1
ATOM 771 N N . LYS A 1 98 ? -2.009 -1.339 14.252 1.00 85.12 98 LYS A N 1
ATOM 772 C CA . LYS A 1 98 ? -0.778 -1.881 14.851 1.00 85.12 98 LYS A CA 1
ATOM 773 C C . LYS A 1 98 ? 0.320 -1.954 13.780 1.00 85.12 98 LYS A C 1
ATOM 775 O O . LYS A 1 98 ? 0.052 -2.282 12.621 1.00 85.12 98 LYS A O 1
ATOM 780 N N . VAL A 1 99 ? 1.571 -1.658 14.144 1.00 86.31 99 VAL A N 1
ATOM 781 C CA . VAL A 1 99 ? 2.702 -1.657 13.198 1.00 86.31 99 VAL A CA 1
ATOM 782 C C . VAL A 1 99 ? 3.923 -2.388 13.731 1.00 86.31 99 VAL A C 1
ATOM 784 O O . VAL A 1 99 ? 4.378 -2.142 14.843 1.00 86.31 99 VAL A O 1
ATOM 787 N N . LEU A 1 100 ? 4.505 -3.231 12.878 1.00 85.00 100 LEU A N 1
ATOM 788 C CA . LEU A 1 100 ? 5.801 -3.871 13.080 1.00 85.00 100 LEU A CA 1
ATOM 789 C C . LEU A 1 100 ? 6.744 -3.440 11.958 1.00 85.00 100 LEU A C 1
ATOM 791 O O . LEU A 1 100 ? 6.802 -4.019 10.870 1.00 85.00 100 LEU A O 1
ATOM 795 N N . ALA A 1 101 ? 7.471 -2.361 12.229 1.00 82.62 101 ALA A N 1
ATOM 796 C CA . ALA A 1 101 ? 8.480 -1.817 11.334 1.00 82.62 101 ALA A CA 1
ATOM 797 C C . ALA A 1 101 ? 9.855 -2.361 11.739 1.00 82.62 101 ALA A C 1
ATOM 799 O O . ALA A 1 101 ? 10.452 -1.873 12.698 1.00 82.62 101 ALA A O 1
ATOM 800 N N . GLY A 1 102 ? 10.350 -3.361 11.010 1.00 82.38 102 GLY A N 1
ATOM 801 C CA . GLY A 1 102 ? 11.611 -4.037 11.298 1.00 82.38 102 GLY A CA 1
ATOM 802 C C . GLY A 1 102 ? 11.495 -5.554 11.220 1.00 82.38 102 GLY A C 1
ATOM 803 O O . GLY A 1 102 ? 10.716 -6.103 10.438 1.00 82.38 102 GLY A O 1
ATOM 804 N N . ARG A 1 103 ? 12.316 -6.246 12.013 1.00 83.75 103 ARG A N 1
ATOM 805 C CA . ARG A 1 103 ? 12.303 -7.707 12.071 1.00 83.75 103 ARG A CA 1
ATOM 806 C C . ARG A 1 103 ? 10.964 -8.180 12.630 1.00 83.75 103 ARG A C 1
ATOM 808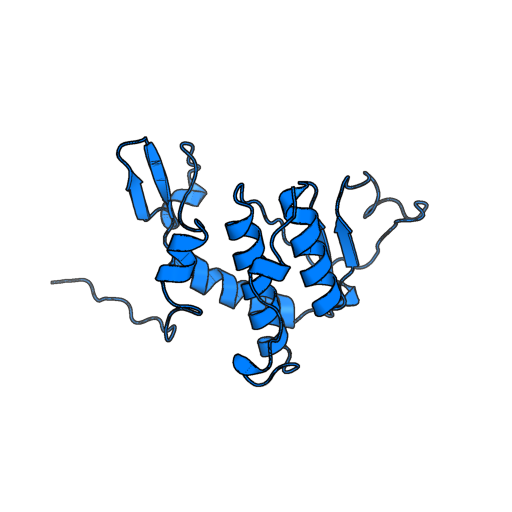 O O . ARG A 1 103 ? 10.618 -7.850 13.755 1.00 83.75 103 ARG A O 1
ATOM 815 N N . PHE A 1 104 ? 10.261 -9.001 11.858 1.00 82.94 104 PHE A N 1
ATOM 816 C CA . PHE A 1 104 ? 9.114 -9.740 12.364 1.00 82.94 104 PHE A CA 1
ATOM 817 C C . PHE A 1 104 ? 9.621 -10.869 13.266 1.00 82.94 104 PHE A C 1
ATOM 819 O O . PHE A 1 104 ? 10.372 -11.738 12.806 1.00 82.94 104 PHE A O 1
ATOM 826 N N . VAL A 1 105 ? 9.283 -10.819 14.554 1.00 84.00 105 VAL A N 1
ATOM 827 C CA . VAL A 1 105 ? 9.711 -11.831 15.521 1.00 84.00 105 VAL A CA 1
ATOM 828 C C . VAL A 1 105 ? 8.888 -13.103 15.283 1.00 84.00 105 VAL A C 1
ATOM 830 O O . VAL A 1 105 ? 7.658 -13.068 15.308 1.00 84.00 105 VAL A O 1
ATOM 833 N N . PRO A 1 106 ? 9.523 -14.257 15.012 1.00 83.88 106 PRO A N 1
ATOM 834 C CA . PRO A 1 106 ? 8.792 -15.510 14.899 1.00 83.88 106 PRO A CA 1
ATOM 835 C C . PRO A 1 106 ? 8.055 -15.793 16.210 1.00 83.88 106 PRO A C 1
ATOM 837 O O . PRO A 1 106 ? 8.664 -15.795 17.276 1.00 83.88 106 PRO A O 1
ATOM 840 N N . GLY A 1 107 ? 6.747 -16.015 16.126 1.00 82.38 107 GLY A N 1
ATOM 841 C CA . GLY A 1 107 ? 5.896 -16.208 17.297 1.00 82.38 107 GLY A CA 1
ATOM 842 C C . GLY A 1 107 ? 4.978 -15.033 17.622 1.00 82.38 107 GLY A C 1
ATOM 843 O O . GLY A 1 107 ? 4.035 -15.243 18.374 1.00 82.38 107 GLY A O 1
ATOM 844 N N . THR A 1 108 ? 5.166 -13.850 17.025 1.00 83.62 108 THR A N 1
ATOM 845 C CA . THR A 1 108 ? 4.311 -12.667 17.262 1.00 83.62 108 THR A CA 1
ATOM 846 C C . THR A 1 108 ? 2.809 -12.946 17.111 1.00 83.62 108 THR A C 1
ATOM 848 O O . THR A 1 108 ? 2.014 -12.372 17.840 1.00 83.62 108 THR A O 1
ATOM 851 N N . LEU A 1 109 ? 2.411 -13.847 16.207 1.00 83.44 109 LEU A N 1
ATOM 852 C CA . LEU A 1 109 ? 1.000 -14.214 15.994 1.00 83.44 109 LEU A CA 1
ATOM 853 C C . LEU A 1 109 ? 0.612 -15.575 16.589 1.00 83.44 109 LEU A C 1
ATOM 855 O O . LEU A 1 109 ? -0.556 -15.940 16.564 1.00 83.44 109 LEU A O 1
ATOM 859 N N . THR A 1 110 ? 1.574 -16.368 17.066 1.00 83.38 110 THR A N 1
ATOM 860 C CA . THR A 1 110 ? 1.330 -17.780 17.423 1.00 83.38 110 THR A CA 1
ATOM 861 C C . THR A 1 110 ? 1.668 -18.119 18.866 1.00 83.38 110 THR A C 1
ATOM 863 O O . THR A 1 110 ? 1.200 -19.136 19.366 1.00 83.38 110 THR A O 1
ATOM 866 N N . ASN A 1 111 ? 2.502 -17.323 19.537 1.00 85.69 111 ASN A N 1
ATOM 867 C CA . ASN A 1 111 ? 2.944 -17.587 20.899 1.00 85.69 111 ASN A CA 1
ATOM 868 C C . ASN A 1 111 ? 2.386 -16.523 21.863 1.00 85.69 111 ASN A C 1
ATOM 870 O O . ASN A 1 111 ? 2.961 -15.435 21.931 1.00 85.69 111 ASN A O 1
ATOM 874 N N . PRO A 1 112 ? 1.337 -16.837 22.648 1.00 83.25 112 PRO A N 1
ATOM 875 C CA . PRO A 1 112 ? 0.716 -15.897 23.586 1.00 83.25 112 PRO A CA 1
ATOM 876 C C . PRO A 1 112 ? 1.626 -15.490 24.751 1.00 83.25 112 PRO A C 1
ATOM 878 O O . PRO A 1 112 ? 1.359 -14.501 25.422 1.00 83.25 112 PRO A O 1
ATOM 881 N N . ASN A 1 113 ? 2.720 -16.221 24.986 1.00 85.62 113 ASN A N 1
ATOM 882 C CA . ASN A 1 113 ? 3.686 -15.891 26.034 1.00 85.62 113 ASN A CA 1
ATOM 883 C C . ASN A 1 113 ? 4.707 -14.828 25.600 1.00 85.62 113 ASN A C 1
ATOM 885 O O . ASN A 1 113 ? 5.558 -14.439 26.401 1.00 85.62 113 ASN A O 1
ATOM 889 N N . LEU A 1 114 ? 4.691 -14.391 24.335 1.00 81.31 114 LEU A N 1
ATOM 890 C CA . LEU A 1 114 ? 5.564 -13.309 23.892 1.00 81.31 114 LEU A CA 1
ATOM 891 C C . LEU A 1 114 ? 5.006 -11.950 24.329 1.00 81.31 114 LEU A C 1
ATOM 893 O O . LEU A 1 114 ? 3.810 -11.709 24.194 1.00 81.31 114 LEU A O 1
ATOM 897 N N . PRO A 1 115 ? 5.872 -11.016 24.760 1.00 75.81 115 PRO A N 1
ATOM 898 C CA . PRO A 1 115 ? 5.444 -9.666 25.129 1.00 75.81 115 PRO A CA 1
ATOM 899 C C . PRO A 1 115 ? 4.887 -8.873 23.936 1.00 75.81 115 PRO A C 1
ATOM 901 O O . PRO A 1 115 ? 4.108 -7.948 24.121 1.00 75.81 115 PRO A O 1
ATOM 904 N N . GLU A 1 116 ? 5.275 -9.241 22.713 1.00 72.88 116 GLU A N 1
ATOM 905 C CA . GLU A 1 116 ? 4.784 -8.651 21.462 1.00 72.88 116 GLU A CA 1
ATOM 906 C C . GLU A 1 116 ? 3.686 -9.502 20.806 1.00 72.88 116 GLU A C 1
ATOM 908 O O . GLU A 1 116 ? 3.466 -9.390 19.602 1.00 72.88 116 GLU A O 1
ATOM 913 N N . PHE A 1 117 ? 3.033 -10.396 21.553 1.00 78.00 117 PHE A N 1
ATOM 914 C CA . PHE A 1 117 ? 1.936 -11.186 21.009 1.00 78.00 117 PHE A CA 1
ATOM 915 C C . PHE A 1 117 ? 0.791 -10.275 20.552 1.00 78.00 117 PHE A C 1
ATOM 917 O O . PHE A 1 117 ? 0.352 -9.389 21.286 1.00 78.00 117 PHE A O 1
ATOM 924 N N . MET A 1 118 ? 0.324 -10.488 19.324 1.00 71.62 118 MET A N 1
ATOM 925 C CA . MET A 1 118 ? -0.832 -9.796 18.768 1.00 71.62 118 MET A CA 1
ATOM 926 C C . MET A 1 118 ? -1.902 -10.823 18.421 1.00 71.62 118 MET A C 1
ATOM 928 O O . MET A 1 118 ? -1.731 -11.629 17.506 1.00 71.62 118 MET A O 1
ATOM 932 N N . ASP A 1 119 ? -3.001 -10.760 19.155 1.00 65.50 119 ASP A N 1
ATOM 933 C CA . ASP A 1 119 ? -4.268 -11.409 18.861 1.00 65.50 119 ASP A CA 1
ATOM 934 C C . ASP A 1 119 ? -5.107 -10.581 17.871 1.00 65.50 119 ASP A C 1
ATOM 936 O O . ASP A 1 119 ? -4.890 -9.378 17.679 1.00 65.50 119 ASP A O 1
ATOM 940 N N . ASP A 1 120 ? -6.038 -11.269 17.203 1.00 63.06 120 ASP A N 1
ATOM 941 C CA . ASP A 1 120 ? -7.071 -10.692 16.331 1.00 63.06 120 ASP A CA 1
ATOM 942 C C . ASP A 1 120 ? -6.553 -9.848 15.153 1.00 63.06 120 ASP A C 1
ATOM 944 O O . ASP A 1 120 ? -7.076 -8.782 14.825 1.00 63.06 120 ASP A O 1
ATOM 948 N N . VAL A 1 121 ? -5.510 -10.341 14.476 1.00 58.72 121 VAL A N 1
ATOM 949 C CA . VAL A 1 121 ? -5.055 -9.775 13.199 1.00 58.72 121 VAL A CA 1
ATOM 950 C C . VAL A 1 121 ? -5.833 -10.404 12.047 1.00 58.72 121 VAL A C 1
ATOM 952 O O . VAL A 1 121 ? -5.540 -11.520 11.620 1.00 58.72 121 VAL A O 1
ATOM 955 N N . ASP A 1 122 ? -6.787 -9.655 11.503 1.00 58.56 122 ASP A N 1
ATOM 956 C CA . ASP A 1 122 ? -7.651 -10.126 10.412 1.00 58.56 122 ASP A CA 1
ATOM 957 C C . ASP A 1 122 ? -6.977 -10.018 9.036 1.00 58.56 122 ASP A C 1
ATOM 959 O O . ASP A 1 122 ? -7.323 -10.735 8.093 1.00 58.56 122 ASP A O 1
ATOM 963 N N . LEU A 1 123 ? -6.016 -9.098 8.889 1.00 56.53 123 LEU A N 1
ATOM 964 C CA . LEU A 1 123 ? -5.421 -8.800 7.593 1.00 56.53 123 LEU A CA 1
ATOM 965 C C . LEU A 1 123 ? -3.969 -8.343 7.690 1.00 56.53 123 LEU A C 1
ATOM 967 O O . LEU A 1 123 ? -3.644 -7.330 8.310 1.00 56.53 123 LEU A O 1
ATOM 971 N N . VAL A 1 124 ? -3.115 -9.052 6.955 1.00 53.94 124 VAL A N 1
ATOM 972 C CA . VAL A 1 124 ? -1.748 -8.640 6.647 1.00 53.94 124 VAL A CA 1
ATOM 973 C C . VAL A 1 124 ? -1.733 -8.128 5.215 1.00 53.94 124 VAL A C 1
ATOM 975 O O . VAL A 1 124 ? -2.103 -8.850 4.292 1.00 53.94 124 VAL A O 1
ATOM 978 N N . VAL A 1 125 ? -1.287 -6.888 5.016 1.00 56.69 125 VAL A N 1
ATOM 979 C CA . VAL A 1 125 ? -1.055 -6.341 3.674 1.00 56.69 125 VAL A CA 1
ATOM 980 C C . VAL A 1 125 ? 0.436 -6.468 3.360 1.00 56.69 125 VAL A C 1
ATOM 982 O O . VAL A 1 125 ? 1.220 -5.607 3.768 1.00 56.69 125 VAL A O 1
ATOM 985 N N . PRO A 1 126 ? 0.878 -7.528 2.657 1.00 47.47 126 PRO A N 1
ATOM 986 C CA . PRO A 1 126 ? 2.251 -7.600 2.196 1.00 47.47 126 PRO A CA 1
ATOM 987 C C . PRO A 1 126 ? 2.439 -6.562 1.090 1.00 47.47 126 PRO A C 1
ATOM 989 O O . PRO A 1 126 ? 1.955 -6.721 -0.028 1.00 47.47 126 PRO A O 1
ATOM 992 N N . THR A 1 127 ? 3.161 -5.487 1.388 1.00 51.88 127 THR A N 1
ATOM 993 C CA . THR A 1 127 ? 3.617 -4.553 0.358 1.00 51.88 127 THR A CA 1
ATOM 994 C C . THR A 1 127 ? 5.078 -4.853 0.032 1.00 51.88 127 THR A C 1
ATOM 996 O O . THR A 1 127 ? 5.930 -4.986 0.910 1.00 51.88 127 THR A O 1
ATOM 999 N N . ASN A 1 128 ? 5.390 -5.001 -1.252 1.00 57.53 128 ASN A N 1
ATOM 1000 C CA . ASN A 1 128 ? 6.761 -5.137 -1.729 1.00 57.53 128 ASN A CA 1
ATOM 1001 C C . ASN A 1 128 ? 6.934 -4.243 -2.945 1.00 57.53 128 ASN A C 1
ATOM 1003 O O . ASN A 1 128 ? 6.352 -4.517 -3.991 1.00 57.53 128 ASN A O 1
ATOM 1007 N N . ASN A 1 129 ? 7.751 -3.200 -2.831 1.00 63.53 129 ASN A N 1
ATOM 1008 C CA . ASN A 1 129 ? 8.221 -2.481 -4.001 1.00 63.53 129 ASN A CA 1
ATOM 1009 C C . ASN A 1 129 ? 9.604 -1.852 -3.710 1.00 63.53 129 ASN A C 1
ATOM 1011 O O . ASN A 1 129 ? 9.886 -1.346 -2.626 1.00 63.53 129 ASN A O 1
ATOM 1015 N N . LYS A 1 130 ? 10.546 -2.023 -4.648 1.00 69.31 130 LYS A N 1
ATOM 1016 C CA . LYS A 1 130 ? 11.972 -1.682 -4.471 1.00 69.31 130 LYS A CA 1
ATOM 1017 C C . LYS A 1 130 ? 12.231 -0.168 -4.394 1.00 69.31 130 LYS A C 1
ATOM 1019 O O . LYS A 1 130 ? 13.318 0.225 -3.980 1.00 69.31 130 LYS A O 1
ATOM 1024 N N . GLY A 1 131 ? 11.275 0.658 -4.818 1.00 74.62 131 GLY A N 1
ATOM 1025 C CA . GLY A 1 131 ? 11.431 2.105 -4.941 1.00 74.62 131 GLY A CA 1
ATOM 1026 C C . GLY A 1 131 ? 10.942 2.850 -3.703 1.00 74.62 131 GLY A C 1
ATOM 1027 O O . GLY A 1 131 ? 9.811 2.659 -3.275 1.00 74.62 131 GLY A O 1
ATOM 1028 N N . ARG A 1 132 ? 11.765 3.757 -3.168 1.00 83.94 132 ARG A N 1
ATOM 1029 C CA . ARG A 1 132 ? 11.405 4.623 -2.029 1.00 83.94 132 ARG A CA 1
ATOM 1030 C C . ARG A 1 132 ? 10.147 5.453 -2.307 1.00 83.94 132 ARG A C 1
ATOM 1032 O O . ARG A 1 132 ? 9.181 5.375 -1.553 1.00 83.94 132 ARG A O 1
ATOM 1039 N N . ARG A 1 133 ? 10.125 6.154 -3.445 1.00 85.12 133 ARG A N 1
ATOM 1040 C CA . ARG A 1 133 ? 8.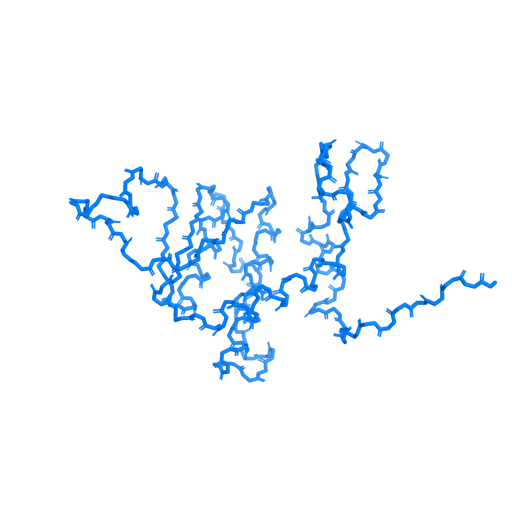976 6.965 -3.886 1.00 85.12 133 ARG A CA 1
ATOM 1041 C C . ARG A 1 133 ? 7.751 6.126 -4.255 1.00 85.12 133 ARG A C 1
ATOM 1043 O O . ARG A 1 133 ? 6.627 6.536 -3.976 1.00 85.12 133 ARG A O 1
ATOM 1050 N N . ALA A 1 134 ? 7.952 4.933 -4.814 1.00 83.94 134 ALA A N 1
ATOM 1051 C CA . ALA A 1 134 ? 6.860 4.008 -5.114 1.00 83.94 134 ALA A CA 1
ATOM 1052 C C . ALA A 1 134 ? 6.181 3.499 -3.829 1.00 83.94 134 ALA A C 1
ATOM 1054 O O . ALA A 1 134 ? 4.953 3.493 -3.759 1.00 83.94 134 ALA A O 1
ATOM 1055 N N . LEU A 1 135 ? 6.952 3.131 -2.792 1.00 85.25 135 LEU A N 1
ATOM 1056 C CA . LEU A 1 135 ? 6.417 2.765 -1.471 1.00 85.25 135 LEU A CA 1
ATOM 1057 C C . LEU A 1 135 ? 5.603 3.920 -0.897 1.00 85.25 135 LEU A C 1
ATOM 1059 O O . LEU A 1 135 ? 4.444 3.725 -0.539 1.00 85.25 135 LEU A O 1
ATOM 1063 N N . ALA A 1 136 ? 6.196 5.113 -0.858 1.00 87.38 136 ALA A N 1
ATOM 1064 C CA . ALA A 1 136 ? 5.552 6.302 -0.321 1.00 87.38 136 ALA A CA 1
ATOM 1065 C C . ALA A 1 136 ? 4.219 6.595 -1.024 1.00 87.38 136 ALA A C 1
ATOM 1067 O O . ALA A 1 136 ? 3.197 6.734 -0.362 1.00 87.38 136 ALA A O 1
ATOM 1068 N N . THR A 1 137 ? 4.206 6.576 -2.359 1.00 86.56 137 THR A N 1
ATOM 1069 C CA . THR A 1 137 ? 3.009 6.870 -3.164 1.00 86.56 137 THR A CA 1
ATOM 1070 C C . THR A 1 137 ? 1.896 5.851 -2.930 1.00 86.56 137 THR A C 1
ATOM 1072 O O . THR A 1 137 ? 0.745 6.234 -2.749 1.00 86.56 137 THR A O 1
ATOM 1075 N N . VAL A 1 138 ? 2.217 4.553 -2.888 1.00 86.69 138 VAL A N 1
ATOM 1076 C CA . VAL A 1 138 ? 1.208 3.504 -2.663 1.00 86.69 138 VAL A CA 1
ATOM 1077 C C . VAL A 1 138 ? 0.619 3.599 -1.256 1.00 86.69 138 VAL A C 1
ATOM 1079 O O . VAL A 1 138 ? -0.598 3.535 -1.114 1.00 86.69 138 VAL A O 1
ATOM 1082 N N . TYR A 1 139 ? 1.443 3.792 -0.221 1.00 87.19 139 TYR A N 1
ATOM 1083 C CA . TYR A 1 139 ? 0.945 3.956 1.150 1.00 87.19 139 TYR A CA 1
ATOM 1084 C C . TYR A 1 139 ? 0.154 5.253 1.335 1.00 87.19 139 TYR A C 1
ATOM 1086 O O . TYR A 1 139 ? -0.852 5.254 2.045 1.00 87.19 139 TYR A O 1
ATOM 1094 N N . TRP A 1 140 ? 0.569 6.337 0.684 1.00 87.94 140 TRP A N 1
ATOM 1095 C CA . TRP A 1 140 ? -0.150 7.607 0.673 1.00 87.94 140 TRP A CA 1
ATOM 1096 C C . TRP A 1 140 ? -1.539 7.452 0.033 1.00 87.94 140 TRP A C 1
ATOM 1098 O O . TRP A 1 140 ? -2.546 7.760 0.672 1.00 87.94 140 TRP A O 1
ATOM 1108 N N . LEU A 1 141 ? -1.610 6.848 -1.161 1.00 87.62 141 LEU A N 1
ATOM 1109 C CA . LEU A 1 141 ? -2.870 6.531 -1.845 1.00 87.62 141 LEU A CA 1
ATOM 1110 C C . LEU A 1 141 ? -3.772 5.632 -0.998 1.00 87.62 141 LEU A C 1
ATOM 1112 O O . LEU A 1 141 ? -4.954 5.922 -0.833 1.00 87.62 141 LEU A O 1
ATOM 1116 N N . LEU A 1 142 ? -3.214 4.562 -0.427 1.00 87.50 142 LEU A N 1
ATOM 1117 C CA . LEU A 1 142 ? -3.968 3.631 0.408 1.00 87.50 142 LEU A CA 1
ATOM 1118 C C . LEU A 1 142 ? -4.517 4.329 1.659 1.00 87.50 142 LEU A C 1
ATOM 1120 O O . LEU A 1 142 ? -5.678 4.129 1.998 1.00 87.50 142 LEU A O 1
ATOM 1124 N N . THR A 1 143 ? -3.712 5.168 2.328 1.00 87.50 143 THR A N 1
ATOM 1125 C CA . THR A 1 143 ? -4.160 5.937 3.505 1.00 87.50 143 THR A CA 1
ATOM 1126 C C . THR A 1 143 ? -5.356 6.804 3.130 1.00 87.50 143 THR A C 1
ATOM 1128 O O . THR A 1 143 ? -6.397 6.748 3.783 1.00 87.50 143 THR A O 1
ATOM 1131 N N . ARG A 1 144 ? -5.211 7.576 2.049 1.00 87.44 144 ARG A N 1
ATOM 1132 C CA . ARG A 1 144 ? -6.225 8.512 1.571 1.00 87.44 144 ARG A CA 1
ATOM 1133 C C . ARG A 1 144 ? -7.535 7.797 1.250 1.00 87.44 144 ARG A C 1
ATOM 1135 O O . ARG A 1 144 ? -8.590 8.194 1.735 1.00 87.44 144 ARG A O 1
ATOM 1142 N N . GLU A 1 145 ? -7.470 6.718 0.477 1.00 87.62 145 GLU A N 1
ATOM 1143 C CA . GLU A 1 145 ? -8.666 5.986 0.055 1.00 87.62 145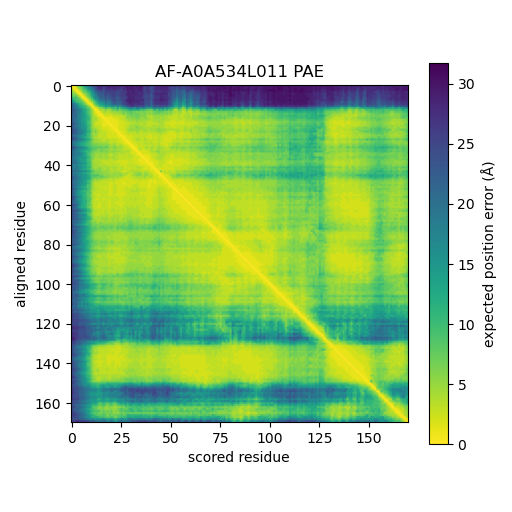 GLU A CA 1
ATOM 1144 C C . GLU A 1 145 ? -9.336 5.226 1.211 1.00 87.62 145 GLU A C 1
ATOM 1146 O O . GLU A 1 145 ? -10.563 5.151 1.256 1.00 87.62 145 GLU A O 1
ATOM 1151 N N . VAL A 1 146 ? -8.5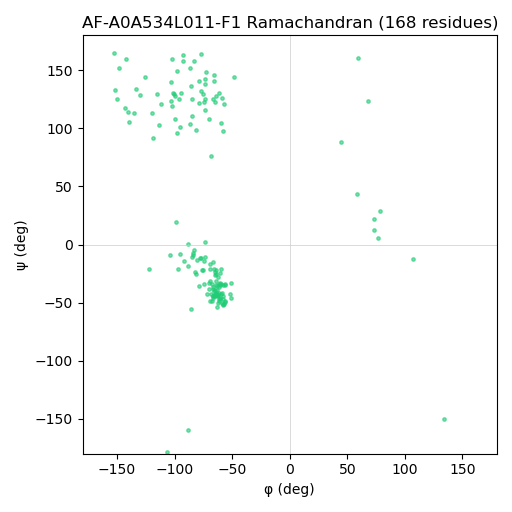77 4.713 2.188 1.00 88.31 146 VAL A N 1
ATOM 1152 C CA . VAL A 1 146 ? -9.168 4.070 3.376 1.00 88.31 146 VAL A CA 1
ATOM 1153 C C . VAL A 1 146 ? -9.884 5.088 4.261 1.00 88.31 146 VAL A C 1
ATOM 1155 O O . VAL A 1 146 ? -10.989 4.814 4.731 1.00 88.31 146 VAL A O 1
ATOM 1158 N N . LEU A 1 147 ? -9.298 6.269 4.477 1.00 87.06 147 LEU A N 1
ATOM 1159 C CA . LEU A 1 147 ? -9.929 7.324 5.275 1.00 87.06 147 LEU A CA 1
ATOM 1160 C C . LEU A 1 147 ? -11.208 7.856 4.616 1.00 87.06 147 LEU A C 1
ATOM 1162 O O . LEU A 1 147 ? -12.208 8.049 5.311 1.00 87.06 147 LEU A O 1
ATOM 1166 N N . LYS A 1 148 ? -11.207 8.001 3.284 1.00 85.62 148 LYS A N 1
ATOM 1167 C CA . LYS A 1 148 ? -12.413 8.315 2.503 1.00 85.62 148 LYS A CA 1
ATOM 1168 C C . LYS A 1 148 ? -13.476 7.230 2.649 1.00 85.62 148 LYS A C 1
ATOM 1170 O O . LYS A 1 148 ? -14.625 7.526 2.956 1.00 85.62 148 LYS A O 1
ATOM 1175 N N . ALA A 1 149 ? -13.097 5.963 2.479 1.00 85.81 149 ALA A N 1
ATOM 1176 C CA . ALA A 1 149 ? -14.029 4.841 2.570 1.00 85.81 149 ALA A CA 1
ATOM 1177 C C . ALA A 1 149 ? -14.617 4.656 3.983 1.00 85.81 149 ALA A C 1
ATOM 1179 O O . ALA A 1 149 ? -15.733 4.159 4.116 1.00 85.81 149 ALA A O 1
ATOM 1180 N N . ARG A 1 150 ? -13.902 5.087 5.032 1.00 83.56 150 ARG A N 1
ATOM 1181 C CA . ARG A 1 150 ? -14.394 5.125 6.421 1.00 83.56 150 ARG A CA 1
ATOM 1182 C C . ARG A 1 150 ? -15.205 6.382 6.762 1.00 83.56 150 ARG A C 1
ATOM 1184 O O . ARG A 1 150 ?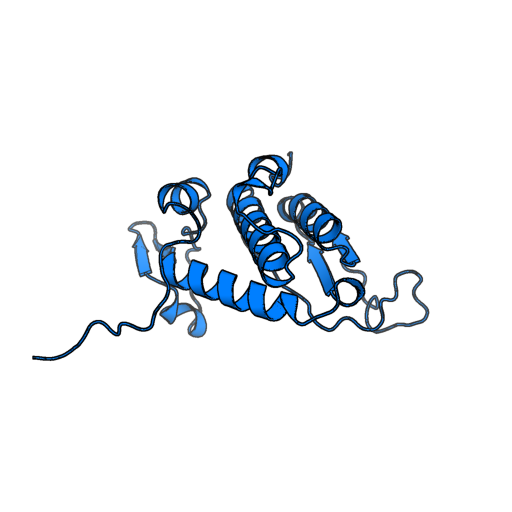 -15.762 6.452 7.851 1.00 83.56 150 ARG A O 1
ATOM 1191 N N . GLY A 1 151 ? -15.268 7.369 5.867 1.00 78.62 151 GLY A N 1
ATOM 1192 C CA . GLY A 1 151 ? -15.988 8.629 6.083 1.00 78.62 151 GLY A CA 1
ATOM 1193 C C . GLY A 1 151 ? -15.309 9.601 7.056 1.00 78.62 151 GLY A C 1
ATOM 1194 O O . GLY A 1 151 ? -15.939 10.571 7.470 1.00 78.62 151 GLY A O 1
ATOM 1195 N N . ALA A 1 152 ? -14.045 9.360 7.423 1.00 70.88 152 ALA A N 1
ATOM 1196 C CA . ALA A 1 152 ? -13.271 10.239 8.307 1.00 70.88 152 ALA A CA 1
ATOM 1197 C C . ALA A 1 152 ? -12.775 11.510 7.592 1.00 70.88 152 ALA A C 1
ATOM 1199 O O . ALA A 1 152 ? -12.486 12.507 8.244 1.00 70.88 152 ALA A O 1
ATOM 1200 N N . VAL A 1 153 ? -12.685 11.463 6.261 1.00 71.38 153 VAL A N 1
ATOM 1201 C CA . VAL A 1 153 ? -12.267 12.564 5.385 1.00 71.38 153 VAL A CA 1
ATOM 1202 C C . VAL A 1 153 ? -13.304 12.697 4.273 1.00 71.38 153 VAL A C 1
ATOM 1204 O O . VAL A 1 153 ? -13.651 11.690 3.647 1.00 71.38 153 VAL A O 1
ATOM 1207 N N . LYS A 1 154 ? -13.828 13.909 4.046 1.00 57.59 154 LYS A N 1
ATOM 1208 C CA . LYS A 1 154 ? -14.926 14.148 3.088 1.00 57.59 154 LYS A CA 1
ATOM 1209 C C . LYS A 1 154 ? -14.439 14.618 1.715 1.00 57.59 154 LYS A C 1
ATOM 1211 O O . LYS A 1 154 ? -15.172 14.428 0.745 1.00 57.59 154 LYS A O 1
ATOM 1216 N N . SER A 1 155 ? -13.225 15.166 1.604 1.00 57.62 155 SER A N 1
ATOM 1217 C CA . SER A 1 155 ? -12.623 15.561 0.320 1.00 57.62 155 SER A CA 1
ATOM 1218 C C . SER A 1 155 ? -11.116 15.287 0.240 1.00 57.62 155 SER A C 1
ATOM 1220 O O . SER A 1 155 ? -10.426 15.148 1.247 1.00 57.62 155 SER A O 1
ATOM 1222 N N . ASP A 1 156 ? -10.597 15.224 -0.987 1.00 58.91 156 ASP A N 1
ATOM 1223 C CA . ASP A 1 156 ? -9.174 15.039 -1.304 1.00 58.91 156 ASP A CA 1
ATOM 1224 C C . ASP A 1 156 ? -8.269 16.149 -0.738 1.00 58.91 156 ASP A C 1
ATOM 1226 O O . ASP A 1 156 ? -7.072 15.928 -0.567 1.00 58.91 156 ASP A O 1
ATOM 1230 N N . GLU A 1 157 ? -8.840 17.314 -0.424 1.00 57.44 157 GLU A N 1
ATOM 1231 C CA . GLU A 1 157 ? -8.140 18.533 0.004 1.00 57.44 157 GLU A CA 1
ATOM 1232 C C . GLU A 1 157 ? -7.915 18.598 1.522 1.00 57.44 157 GLU A C 1
ATOM 1234 O O . GLU A 1 157 ? -7.043 19.323 1.994 1.00 57.44 157 GLU A O 1
ATOM 1239 N N . GLU A 1 158 ? -8.658 17.810 2.301 1.00 56.59 158 GLU A N 1
ATOM 1240 C CA . GLU A 1 158 ? -8.486 17.706 3.758 1.00 56.59 158 GLU A CA 1
ATOM 1241 C C . GLU A 1 158 ? -7.288 16.818 4.144 1.00 56.59 158 GLU A C 1
ATOM 1243 O O . GLU A 1 158 ? -6.871 16.790 5.305 1.00 56.59 158 GLU A O 1
ATOM 1248 N N . PHE A 1 159 ? -6.716 16.078 3.188 1.00 64.25 159 PHE A N 1
ATOM 1249 C CA . PHE A 1 159 ? -5.562 15.226 3.445 1.00 64.25 159 PHE A CA 1
ATOM 1250 C C . PHE A 1 159 ? -4.271 16.052 3.431 1.00 64.25 159 PHE A C 1
ATOM 1252 O O . PHE A 1 159 ? -3.702 16.346 2.384 1.00 64.25 159 PHE A O 1
ATOM 1259 N N . THR A 1 160 ? -3.793 16.413 4.620 1.00 63.59 160 THR A N 1
ATOM 1260 C CA . THR A 1 160 ? -2.658 17.330 4.810 1.00 63.59 160 THR A CA 1
ATOM 1261 C C . THR A 1 160 ? -1.285 16.732 4.505 1.00 63.59 160 THR A C 1
ATOM 1263 O O . THR A 1 160 ? -0.313 17.476 4.404 1.00 63.59 160 THR A O 1
ATOM 1266 N N . PHE A 1 161 ? -1.170 15.408 4.373 1.00 71.44 161 PHE A N 1
ATOM 1267 C CA . PHE A 1 161 ? 0.124 14.760 4.171 1.00 71.44 161 PHE A CA 1
ATOM 1268 C C . PHE A 1 161 ? 0.521 14.725 2.699 1.00 71.44 161 PHE A C 1
ATOM 1270 O O . PHE A 1 161 ? -0.269 14.352 1.828 1.00 71.44 161 PHE A O 1
ATOM 1277 N N . THR A 1 162 ? 1.787 15.025 2.434 1.00 78.31 162 THR A N 1
ATOM 1278 C CA . THR A 1 162 ? 2.386 14.954 1.101 1.00 78.31 162 THR A CA 1
ATOM 1279 C C . THR A 1 162 ? 3.047 13.595 0.859 1.00 78.31 162 THR A C 1
ATOM 1281 O O . THR A 1 162 ? 3.308 12.826 1.788 1.00 78.31 162 THR A O 1
ATOM 1284 N N . ILE A 1 163 ? 3.327 13.268 -0.407 1.00 76.75 163 ILE A N 1
ATOM 1285 C CA . ILE A 1 163 ? 4.054 12.035 -0.765 1.00 76.75 163 ILE A CA 1
ATOM 1286 C C . ILE A 1 163 ? 5.463 12.042 -0.145 1.00 76.75 163 ILE A C 1
ATOM 1288 O O . ILE A 1 163 ? 5.956 10.993 0.274 1.00 76.75 163 ILE A O 1
ATOM 1292 N N . ASP A 1 164 ? 6.080 13.217 -0.030 1.00 80.06 164 ASP A N 1
ATOM 1293 C CA . ASP A 1 164 ? 7.439 13.384 0.489 1.00 80.06 164 ASP A CA 1
ATOM 1294 C C . ASP A 1 164 ? 7.515 13.095 1.998 1.00 80.06 164 ASP A C 1
ATOM 1296 O O . ASP A 1 164 ? 8.494 12.521 2.483 1.00 80.06 164 ASP A O 1
ATOM 1300 N N . ASP A 1 165 ? 6.437 13.364 2.744 1.00 79.44 165 ASP A N 1
ATOM 1301 C CA . ASP A 1 165 ? 6.346 12.997 4.162 1.00 79.44 165 ASP A CA 1
ATOM 1302 C C . ASP A 1 165 ? 6.466 11.483 4.361 1.00 79.44 165 ASP A C 1
ATOM 1304 O O . ASP A 1 165 ? 7.085 11.016 5.323 1.00 79.44 165 ASP A O 1
ATOM 1308 N N . TYR A 1 166 ? 5.927 10.710 3.416 1.00 78.81 166 TYR A N 1
ATOM 1309 C CA . TYR A 1 166 ? 5.976 9.251 3.412 1.00 78.81 166 TYR A CA 1
ATOM 1310 C C . TYR A 1 166 ? 7.306 8.687 2.895 1.00 78.81 166 TYR A C 1
ATOM 1312 O O . TYR A 1 166 ? 7.580 7.500 3.101 1.00 78.81 166 TYR A O 1
ATOM 1320 N N . GLU A 1 167 ? 8.161 9.496 2.264 1.00 79.88 167 GLU A N 1
ATOM 1321 C CA . GLU A 1 167 ? 9.441 9.030 1.738 1.00 79.88 167 GLU A CA 1
ATOM 1322 C C . GLU A 1 167 ? 10.449 8.773 2.864 1.00 79.88 167 GLU A C 1
ATOM 1324 O O . GLU A 1 167 ? 10.729 9.635 3.700 1.00 79.88 167 GLU A O 1
ATOM 1329 N N . ALA A 1 168 ? 11.002 7.558 2.910 1.00 74.25 168 ALA A N 1
ATOM 1330 C CA . ALA A 1 168 ? 12.039 7.200 3.871 1.00 74.25 168 ALA A CA 1
ATOM 1331 C C . ALA A 1 168 ? 13.337 7.977 3.593 1.00 74.25 168 ALA A C 1
ATOM 1333 O O . ALA A 1 168 ? 13.886 7.897 2.492 1.00 74.25 168 ALA A O 1
ATOM 1334 N N . SER A 1 169 ? 13.841 8.680 4.612 1.00 68.38 169 SER A N 1
ATOM 1335 C CA . SER A 1 169 ? 15.185 9.263 4.608 1.00 68.38 169 SER A CA 1
ATOM 1336 C C . SER A 1 169 ? 16.243 8.154 4.591 1.00 68.38 169 SER A C 1
ATOM 1338 O O . SER A 1 169 ? 16.009 7.078 5.151 1.00 68.38 169 SER A O 1
ATOM 1340 N N . LEU A 1 170 ? 17.368 8.413 3.912 1.00 55.75 170 LEU A N 1
ATOM 1341 C CA . LEU A 1 170 ? 18.517 7.499 3.849 1.00 55.75 170 LEU A CA 1
ATOM 1342 C C . LEU A 1 170 ? 19.129 7.263 5.233 1.00 55.75 170 LEU A C 1
ATOM 1344 O O . LEU A 1 170 ? 19.246 8.255 5.984 1.00 55.75 170 LEU A O 1
#